Protein AF-A0A7Y0D0S7-F1 (afdb_monomer_lite)

Secondary structure (DSSP, 8-state):
--TTS---------TT----TTHHHHSS--S----SS--------TT-TTTHHHHHHHHHHHHHHHHHHHHHTTSS-HHHHHHHHHHHH-EE-TTS-EEEEPPPHHHHHHHHT--HHHHHHHHHHHHHTTSEEE---TT---TTEEEE---

pLDDT: mean 86.07, std 13.67, range [41.34, 98.06]

Sequence (151 aa):
MANDGGMLFANLAVEGDVIGTETLLMGRYEFLAVALSDCELAPWPEGSSSASRDSLLHILAAAERRTADVVALRSGLAMDRVIRLIAMLAQRDEHADFCFALPRGQDISEITDLTKETISRTISILKQEGILRKKVIPGQSIHRNYIFSER

Foldseek 3Di:
DPPVPDDADDFDDEPPADPPVVCVPVVDDPDDDDDQDDDDDDDDDPDPDPVPPVVVVVNVVVRVVRNVLLVCLQDDDLLVSLLSVLVRQFDQDPVRFGKHFDGDLVVSCSRNVDDSVSNVVSVVVCVVVVQWDFDDDPPDPSRGMTTGDDD

Radius of gyration: 17.26 Å; chains: 1; bounding box: 42×46×42 Å

Structure (mmCIF, N/CA/C/O backbone):
data_AF-A0A7Y0D0S7-F1
#
_entry.id   AF-A0A7Y0D0S7-F1
#
loop_
_atom_site.group_PDB
_atom_site.id
_atom_site.type_symbol
_atom_site.label_atom_id
_atom_site.label_alt_id
_atom_site.label_comp_id
_atom_site.label_asym_id
_atom_site.label_entity_id
_atom_site.label_seq_id
_atom_site.pdbx_PDB_ins_code
_atom_site.Cartn_x
_atom_site.Cartn_y
_atom_site.Cartn_z
_atom_site.occupancy
_atom_site.B_iso_or_equiv
_atom_site.auth_seq_id
_atom_site.auth_comp_id
_atom_site.auth_asym_id
_atom_site.auth_atom_id
_atom_site.pdbx_PDB_model_num
ATOM 1 N N . MET A 1 1 ? 3.883 -19.898 -6.421 1.00 41.34 1 MET A N 1
ATOM 2 C CA . MET A 1 1 ? 2.570 -20.575 -6.473 1.00 41.34 1 MET A CA 1
ATOM 3 C C . MET A 1 1 ? 2.268 -21.096 -5.077 1.00 41.34 1 MET A C 1
ATOM 5 O O . MET A 1 1 ? 3.116 -21.802 -4.540 1.00 41.34 1 MET A O 1
ATOM 9 N N . ALA A 1 2 ? 1.141 -20.716 -4.464 1.00 44.69 2 ALA A N 1
ATOM 10 C CA . ALA A 1 2 ? 0.647 -21.441 -3.292 1.00 44.69 2 ALA A CA 1
ATOM 11 C C . ALA A 1 2 ? 0.395 -22.903 -3.670 1.00 44.69 2 ALA A C 1
ATOM 13 O O . ALA A 1 2 ? 0.121 -23.212 -4.831 1.00 44.69 2 ALA A O 1
ATOM 14 N N . ASN A 1 3 ? 0.468 -23.794 -2.686 1.00 50.41 3 ASN A N 1
ATOM 15 C CA . ASN A 1 3 ? 0.320 -25.238 -2.878 1.00 50.41 3 ASN A CA 1
ATOM 16 C C . ASN A 1 3 ? -1.103 -25.663 -3.332 1.00 50.41 3 ASN A C 1
ATOM 18 O O . ASN A 1 3 ? -1.351 -26.847 -3.528 1.00 50.41 3 ASN A O 1
ATOM 22 N N . ASP A 1 4 ? -2.029 -24.712 -3.495 1.00 56.44 4 ASP A N 1
ATOM 23 C CA . ASP A 1 4 ? -3.439 -24.881 -3.870 1.00 56.44 4 ASP A CA 1
ATOM 24 C C . ASP A 1 4 ? -3.826 -24.183 -5.196 1.00 56.44 4 ASP A C 1
ATOM 26 O O . ASP A 1 4 ? -4.996 -24.185 -5.575 1.00 56.44 4 ASP A O 1
ATOM 30 N N . GLY A 1 5 ? -2.867 -23.593 -5.922 1.00 56.91 5 GLY A N 1
ATOM 31 C CA . GLY A 1 5 ? -3.138 -22.863 -7.169 1.00 56.91 5 GLY A CA 1
ATOM 32 C C . GLY A 1 5 ? -3.763 -21.474 -6.976 1.00 56.91 5 GLY A C 1
ATOM 33 O O . GLY A 1 5 ? -4.105 -20.823 -7.964 1.00 56.91 5 GLY A O 1
ATOM 34 N N . GLY A 1 6 ? -3.890 -20.996 -5.734 1.00 69.25 6 GLY A N 1
ATOM 35 C CA . GLY A 1 6 ? -4.305 -19.630 -5.434 1.00 69.25 6 GLY A CA 1
ATOM 36 C C . GLY A 1 6 ? -3.222 -18.599 -5.769 1.00 69.25 6 GLY A C 1
ATOM 37 O O . GLY A 1 6 ? -2.018 -18.847 -5.624 1.00 69.25 6 GLY A O 1
ATOM 38 N N . MET A 1 7 ? -3.650 -17.409 -6.203 1.00 79.38 7 MET A N 1
ATOM 39 C CA . MET A 1 7 ? -2.763 -16.247 -6.280 1.00 79.38 7 MET A CA 1
ATOM 40 C C . MET A 1 7 ? -2.418 -15.796 -4.861 1.00 79.38 7 MET A C 1
ATOM 42 O O . MET A 1 7 ? -3.303 -15.638 -4.025 1.00 79.38 7 MET A O 1
ATOM 46 N N . LEU A 1 8 ? -1.129 -15.595 -4.596 1.00 87.19 8 LEU A N 1
ATOM 47 C CA . LEU A 1 8 ? -0.652 -15.064 -3.325 1.00 87.19 8 LEU A CA 1
ATOM 48 C C . LEU A 1 8 ? -0.210 -13.625 -3.505 1.00 87.19 8 LEU A C 1
ATOM 50 O O . LEU A 1 8 ? 0.436 -13.287 -4.498 1.00 87.19 8 LEU A O 1
ATOM 54 N N . PHE A 1 9 ? -0.485 -12.812 -2.491 1.00 91.62 9 PHE A N 1
ATOM 55 C CA . PHE A 1 9 ? 0.120 -11.498 -2.379 1.00 91.62 9 PHE A CA 1
ATOM 56 C C . PHE A 1 9 ? 1.651 -11.627 -2.348 1.00 91.62 9 PHE A C 1
ATOM 58 O O . PHE A 1 9 ? 2.208 -12.283 -1.461 1.00 91.62 9 PHE A O 1
ATOM 65 N N . ALA A 1 10 ? 2.304 -11.005 -3.330 1.00 91.69 10 ALA A N 1
ATOM 66 C CA . ALA A 1 10 ? 3.754 -11.022 -3.493 1.00 91.69 10 ALA A CA 1
ATOM 67 C C . ALA A 1 10 ? 4.402 -9.714 -3.023 1.00 91.69 10 ALA A C 1
ATOM 69 O O . ALA A 1 10 ? 5.380 -9.752 -2.280 1.00 91.69 10 ALA A O 1
ATOM 70 N N . ASN A 1 11 ? 3.868 -8.567 -3.452 1.00 93.38 11 ASN A N 1
ATOM 71 C CA . ASN A 1 11 ? 4.418 -7.251 -3.143 1.00 93.38 11 ASN A CA 1
ATOM 72 C C . ASN A 1 11 ? 3.351 -6.150 -3.290 1.00 93.38 11 ASN A C 1
ATOM 74 O O . ASN A 1 11 ? 2.276 -6.391 -3.840 1.00 93.38 11 ASN A O 1
ATOM 78 N N . LEU A 1 12 ? 3.665 -4.942 -2.822 1.00 94.75 12 LEU A N 1
ATOM 79 C CA . LEU A 1 12 ? 2.840 -3.740 -2.936 1.00 94.75 12 LEU A CA 1
ATOM 80 C C . LEU A 1 12 ? 3.621 -2.659 -3.686 1.00 94.75 12 LEU A C 1
ATOM 82 O O . LEU A 1 12 ? 4.723 -2.322 -3.269 1.00 94.75 12 LEU A O 1
ATOM 86 N N . ALA A 1 13 ? 3.037 -2.097 -4.741 1.00 93.50 13 ALA A N 1
ATOM 87 C CA . ALA A 1 13 ? 3.562 -0.906 -5.404 1.00 93.50 13 ALA A CA 1
ATOM 88 C C . ALA A 1 13 ? 2.831 0.342 -4.896 1.00 93.50 13 ALA A C 1
ATOM 90 O O . ALA A 1 13 ? 1.616 0.303 -4.680 1.00 93.50 13 ALA A O 1
ATOM 91 N N . VAL A 1 14 ? 3.562 1.438 -4.717 1.00 92.31 14 VAL A N 1
ATOM 92 C CA . VAL A 1 14 ? 3.002 2.757 -4.381 1.00 92.31 14 VAL A CA 1
ATOM 93 C C . VAL A 1 14 ? 3.510 3.813 -5.367 1.00 92.31 14 VAL A C 1
ATOM 95 O O . VAL A 1 14 ? 4.227 3.496 -6.315 1.00 92.31 14 VAL A O 1
ATOM 98 N N . GLU A 1 15 ? 3.123 5.073 -5.168 1.00 88.75 15 GLU A N 1
ATOM 99 C CA . GLU A 1 15 ? 3.596 6.186 -5.994 1.00 88.75 15 GLU A CA 1
ATOM 100 C C . GLU A 1 15 ? 5.129 6.198 -6.126 1.00 88.75 15 GLU A C 1
ATOM 102 O O . GLU A 1 15 ? 5.860 6.084 -5.141 1.00 88.75 15 GLU A O 1
ATOM 107 N N . GLY A 1 16 ? 5.604 6.334 -7.366 1.00 86.19 16 GLY A N 1
ATOM 108 C CA . GLY A 1 16 ? 7.027 6.345 -7.707 1.00 86.19 16 GLY A CA 1
ATOM 109 C C . GLY A 1 16 ? 7.642 4.968 -7.970 1.00 86.19 16 GLY A C 1
ATOM 110 O O . GLY A 1 16 ? 8.727 4.906 -8.548 1.00 86.19 16 GLY A O 1
ATOM 111 N N . ASP A 1 17 ? 6.964 3.873 -7.615 1.00 90.00 17 ASP A N 1
ATOM 112 C CA . ASP A 1 17 ? 7.438 2.528 -7.942 1.00 90.00 17 ASP A CA 1
ATOM 113 C C . ASP A 1 17 ? 7.181 2.204 -9.428 1.00 90.00 17 ASP A C 1
ATOM 115 O O . ASP A 1 17 ? 6.162 2.582 -10.011 1.00 90.00 17 ASP A O 1
ATOM 119 N N . VAL A 1 18 ? 8.097 1.452 -10.044 1.00 89.50 18 VAL A N 1
ATOM 120 C CA . VAL A 1 18 ? 7.918 0.904 -11.398 1.00 89.50 18 VAL A CA 1
ATOM 121 C C . VAL A 1 18 ? 7.491 -0.556 -11.289 1.00 89.50 18 VAL A C 1
ATOM 123 O O . VAL A 1 18 ? 8.143 -1.352 -10.615 1.00 89.50 18 VAL A O 1
ATOM 126 N N . ILE A 1 19 ? 6.412 -0.914 -11.982 1.00 90.69 19 ILE A N 1
ATOM 127 C CA . ILE A 1 19 ? 5.891 -2.285 -12.069 1.00 90.69 19 ILE A CA 1
ATOM 128 C C . ILE A 1 19 ? 6.191 -2.890 -13.442 1.00 90.69 19 ILE A C 1
ATOM 130 O O . ILE A 1 19 ? 6.297 -2.168 -14.431 1.00 90.69 19 ILE A O 1
ATOM 134 N N . GLY A 1 20 ? 6.306 -4.216 -13.520 1.00 89.12 20 GLY A N 1
ATOM 135 C CA . GLY A 1 20 ? 6.544 -4.906 -14.789 1.00 89.12 20 GLY A CA 1
ATOM 136 C C . GLY A 1 20 ? 8.004 -4.919 -15.241 1.00 89.12 20 GLY A C 1
ATOM 137 O O . GLY A 1 20 ? 8.275 -5.284 -16.383 1.00 89.12 20 GLY A O 1
ATOM 138 N N . THR A 1 21 ? 8.959 -4.527 -14.393 1.00 86.81 21 THR A N 1
ATOM 139 C CA . THR A 1 21 ? 10.390 -4.514 -14.746 1.00 86.81 21 THR A CA 1
ATOM 140 C C . THR A 1 21 ? 10.932 -5.905 -15.071 1.00 86.81 21 THR A C 1
ATOM 142 O O . THR A 1 21 ? 11.912 -6.020 -15.806 1.00 86.81 21 THR A O 1
ATOM 145 N N . GLU A 1 22 ? 10.274 -6.974 -14.611 1.00 86.69 22 GLU A N 1
ATOM 146 C CA . GLU A 1 22 ? 10.621 -8.348 -14.965 1.00 86.69 22 GLU A CA 1
ATOM 147 C C . GLU A 1 22 ? 10.528 -8.606 -16.475 1.00 86.69 22 GLU A C 1
ATOM 149 O O . GLU A 1 22 ? 11.291 -9.412 -17.010 1.00 86.69 22 GLU A O 1
ATOM 154 N N . THR A 1 23 ? 9.655 -7.878 -17.181 1.00 88.06 23 THR A N 1
ATOM 155 C CA . THR A 1 23 ? 9.469 -8.001 -18.634 1.00 88.06 23 THR A CA 1
ATOM 156 C C . THR A 1 23 ? 10.728 -7.636 -19.415 1.00 88.06 23 THR A C 1
ATOM 158 O O . THR A 1 23 ? 10.973 -8.222 -20.468 1.00 88.06 23 THR A O 1
ATOM 161 N N . LEU A 1 24 ? 11.574 -6.753 -18.872 1.00 83.56 24 LEU A N 1
ATOM 162 C CA . LEU A 1 24 ? 12.822 -6.320 -19.504 1.00 83.56 24 LEU A CA 1
ATOM 163 C C . LEU A 1 24 ? 13.824 -7.471 -19.656 1.00 83.56 24 LEU A C 1
ATOM 165 O O . LEU A 1 24 ? 14.631 -7.466 -20.584 1.00 83.56 24 LEU A O 1
ATOM 169 N N . LEU A 1 25 ? 13.784 -8.449 -18.743 1.00 84.12 25 LEU A N 1
ATOM 170 C CA . LEU A 1 25 ? 14.665 -9.618 -18.762 1.00 84.12 25 LEU A CA 1
ATOM 171 C C . LEU A 1 25 ? 13.943 -10.887 -19.234 1.00 84.12 25 LEU A C 1
ATOM 173 O O . LEU A 1 25 ? 14.534 -11.696 -19.945 1.00 84.12 25 LEU A O 1
ATOM 177 N N . MET A 1 26 ? 12.677 -11.067 -18.850 1.00 86.06 26 MET A N 1
ATOM 178 C CA . MET A 1 26 ? 11.911 -12.300 -19.080 1.00 86.06 26 MET A CA 1
ATOM 179 C C . MET A 1 26 ? 11.004 -12.241 -20.315 1.00 86.06 26 MET A C 1
ATOM 181 O O . MET A 1 26 ? 10.485 -13.271 -20.743 1.00 86.06 26 MET A O 1
ATOM 185 N N . GLY A 1 27 ? 10.776 -11.054 -20.884 1.00 88.31 27 GLY A N 1
ATOM 186 C CA . GLY A 1 27 ? 9.907 -10.854 -22.048 1.00 88.31 27 GLY A CA 1
ATOM 187 C C . GLY A 1 27 ? 8.412 -11.088 -21.787 1.00 88.31 27 GLY A C 1
ATOM 188 O O . GLY A 1 27 ? 7.631 -11.133 -22.735 1.00 88.31 27 GLY A O 1
ATOM 189 N N . ARG A 1 28 ? 7.999 -11.273 -20.526 1.00 91.56 28 ARG A N 1
ATOM 190 C CA . ARG A 1 28 ? 6.603 -11.476 -20.109 1.00 91.56 28 ARG A CA 1
ATOM 191 C C . ARG A 1 28 ? 6.397 -11.070 -18.651 1.00 91.56 28 ARG A C 1
ATOM 193 O O . ARG A 1 28 ? 7.358 -11.034 -17.887 1.00 91.56 28 ARG A O 1
ATOM 200 N N . TYR A 1 29 ? 5.148 -10.796 -18.281 1.00 91.19 29 TYR A N 1
ATOM 201 C CA . TYR A 1 29 ? 4.764 -10.551 -16.891 1.00 91.19 29 TYR A CA 1
ATOM 202 C C . TYR A 1 29 ? 4.770 -11.861 -16.104 1.00 91.19 29 TYR A C 1
ATOM 204 O O . TYR A 1 29 ? 4.132 -12.833 -16.511 1.00 91.19 29 TYR A O 1
ATOM 212 N N . GLU A 1 30 ? 5.475 -11.874 -14.977 1.00 90.94 30 GLU A N 1
ATOM 213 C CA . GLU A 1 30 ? 5.496 -13.014 -14.047 1.00 90.94 30 GLU A CA 1
ATOM 214 C C . GLU A 1 30 ? 4.522 -12.800 -12.877 1.00 90.94 30 GLU A C 1
ATOM 216 O O . GLU A 1 30 ? 4.145 -13.751 -12.190 1.00 90.94 30 GLU A O 1
ATOM 221 N N . PHE A 1 31 ? 4.071 -11.559 -12.670 1.00 91.44 31 PHE A N 1
ATOM 222 C CA . PHE A 1 31 ? 3.136 -11.179 -11.617 1.00 91.44 31 PHE A CA 1
ATOM 223 C C . PHE A 1 31 ? 1.860 -10.562 -12.192 1.00 91.44 31 PHE A C 1
ATOM 225 O O . PHE A 1 31 ? 1.871 -9.899 -13.229 1.00 91.44 31 PHE A O 1
ATOM 232 N N . LEU A 1 32 ? 0.748 -10.742 -11.475 1.00 92.62 32 LEU A N 1
ATOM 233 C CA . LEU A 1 32 ? -0.482 -9.994 -11.717 1.00 92.62 32 LEU A CA 1
ATOM 234 C C . LEU A 1 32 ? -0.493 -8.748 -10.827 1.00 92.62 32 LEU A C 1
ATOM 236 O O . LEU A 1 32 ? -0.496 -8.864 -9.602 1.00 92.62 32 LEU A O 1
ATOM 240 N N . ALA A 1 33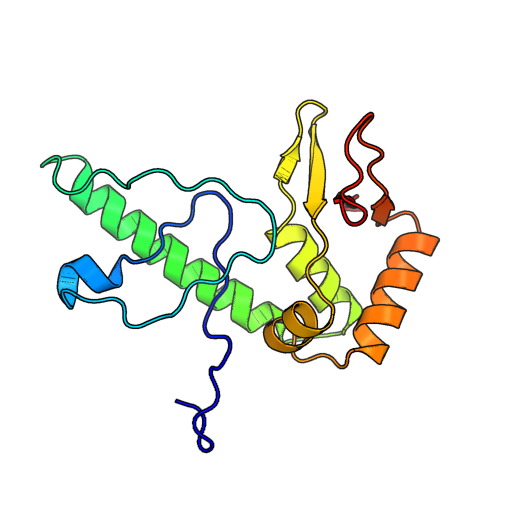 ? -0.557 -7.568 -11.439 1.00 93.88 33 ALA A N 1
ATOM 241 C CA . ALA A 1 33 ? -0.788 -6.316 -10.728 1.00 93.88 33 ALA A CA 1
ATOM 242 C C . ALA A 1 33 ? -2.293 -6.009 -10.672 1.00 93.88 33 ALA A C 1
ATOM 244 O O . ALA A 1 33 ? -2.974 -6.009 -11.697 1.00 93.88 33 ALA A O 1
ATOM 245 N N . VAL A 1 34 ? -2.808 -5.730 -9.472 1.00 93.06 34 VAL A N 1
ATOM 246 C CA . VAL A 1 34 ? -4.206 -5.338 -9.242 1.00 93.06 34 VAL A CA 1
ATOM 247 C C . VAL A 1 34 ? -4.225 -4.003 -8.510 1.00 93.06 34 VAL A C 1
ATOM 249 O O . VAL A 1 34 ? -3.575 -3.848 -7.478 1.00 93.06 34 VAL A O 1
ATOM 252 N N . ALA A 1 35 ? -4.982 -3.041 -9.034 1.00 93.31 35 ALA A N 1
ATOM 253 C CA . ALA A 1 35 ? -5.137 -1.737 -8.404 1.00 93.31 35 ALA A CA 1
ATOM 254 C C . ALA A 1 35 ? -5.959 -1.851 -7.105 1.00 93.31 35 ALA A C 1
ATOM 256 O O . ALA A 1 35 ? -7.089 -2.346 -7.114 1.00 93.31 35 ALA A O 1
ATOM 257 N N . LEU A 1 36 ? -5.395 -1.386 -5.984 1.00 90.75 36 LEU A N 1
ATOM 258 C CA . LEU A 1 36 ? -6.076 -1.343 -4.677 1.00 90.75 36 LEU A CA 1
ATOM 259 C C . LEU A 1 36 ? -6.973 -0.108 -4.511 1.00 90.75 36 LEU A C 1
ATOM 261 O O . LEU A 1 36 ? -7.893 -0.097 -3.687 1.00 90.75 36 LEU A O 1
ATOM 265 N N . SER A 1 37 ? -6.693 0.924 -5.296 1.00 87.00 37 SER A N 1
ATOM 266 C CA . SER A 1 37 ? -7.418 2.184 -5.384 1.00 87.00 37 SER A CA 1
ATOM 267 C C . SER A 1 37 ? -7.352 2.702 -6.813 1.00 87.00 37 SER A C 1
ATOM 269 O O . SER A 1 37 ? -6.607 2.166 -7.632 1.00 87.00 37 SER A O 1
ATOM 271 N N . ASP A 1 38 ? -8.088 3.772 -7.095 1.00 87.56 38 ASP A N 1
ATOM 272 C CA . ASP A 1 38 ? -7.876 4.524 -8.326 1.00 87.56 38 ASP A CA 1
ATOM 273 C C . ASP A 1 38 ? -6.419 5.012 -8.357 1.00 87.56 38 ASP A C 1
ATOM 275 O O . ASP A 1 38 ? -5.898 5.514 -7.355 1.00 87.56 38 ASP A O 1
ATOM 279 N N . CYS A 1 39 ? -5.745 4.786 -9.481 1.00 89.06 39 CYS A N 1
ATOM 280 C CA . CYS A 1 39 ? -4.351 5.148 -9.692 1.00 89.06 39 CYS A CA 1
ATOM 281 C C . CYS A 1 39 ? -4.100 5.448 -11.170 1.00 89.06 39 CYS A C 1
ATOM 283 O O . CYS A 1 39 ? -4.766 4.896 -12.049 1.00 89.06 39 CYS A O 1
ATOM 285 N N . GLU A 1 40 ? -3.095 6.274 -11.433 1.00 91.00 40 GLU A N 1
ATOM 286 C CA . GLU A 1 40 ? -2.624 6.571 -12.780 1.00 91.00 40 GLU A CA 1
ATOM 287 C C . GLU A 1 40 ? -1.284 5.880 -13.022 1.00 91.00 40 GLU A C 1
ATOM 289 O O . GLU A 1 40 ? -0.418 5.848 -12.149 1.00 91.00 40 GLU A O 1
ATOM 294 N N . LEU A 1 41 ? -1.119 5.316 -14.217 1.00 91.00 41 LEU A N 1
ATOM 295 C CA . LEU A 1 41 ? 0.133 4.715 -14.658 1.00 91.00 41 LEU A CA 1
ATOM 296 C C . LEU A 1 41 ? 0.645 5.495 -15.864 1.00 91.00 41 LEU A C 1
ATOM 298 O O . LEU A 1 41 ? -0.100 5.746 -16.811 1.00 91.00 41 LEU A O 1
ATOM 302 N N . ALA A 1 42 ? 1.930 5.835 -15.840 1.00 88.19 42 ALA A N 1
ATOM 303 C CA . ALA A 1 42 ? 2.631 6.403 -16.979 1.00 88.19 42 ALA A CA 1
ATOM 304 C C . ALA A 1 42 ? 3.602 5.360 -17.557 1.00 88.19 42 ALA A C 1
ATOM 306 O O . ALA A 1 42 ? 4.225 4.624 -16.785 1.00 88.19 42 ALA A O 1
ATOM 307 N N . PRO A 1 43 ? 3.769 5.286 -18.890 1.00 85.06 43 PRO A N 1
ATOM 308 C CA . PRO A 1 43 ? 4.798 4.447 -19.489 1.00 85.06 43 PRO A CA 1
ATOM 309 C C . PRO A 1 43 ? 6.183 4.830 -18.960 1.00 85.06 43 PRO A C 1
ATOM 311 O O . PRO A 1 43 ? 6.563 6.003 -18.980 1.00 85.06 43 PRO A O 1
ATOM 314 N N . TRP A 1 44 ? 6.947 3.841 -18.501 1.00 79.81 44 TRP A N 1
ATOM 315 C CA . TRP A 1 44 ? 8.331 4.062 -18.096 1.00 79.81 44 TRP A CA 1
ATOM 316 C C . TRP A 1 44 ? 9.215 4.166 -19.353 1.00 79.81 44 TRP A C 1
ATOM 318 O O . TRP A 1 44 ? 9.047 3.353 -20.263 1.00 79.81 44 TRP A O 1
ATOM 328 N N . PRO A 1 45 ? 10.117 5.165 -19.466 1.00 69.38 45 PRO A N 1
ATOM 329 C CA . PRO A 1 45 ? 10.878 5.413 -20.687 1.00 69.38 45 PRO A CA 1
ATOM 330 C C . PRO A 1 45 ? 11.937 4.328 -20.903 1.00 69.38 45 PRO A C 1
ATOM 332 O O . PRO A 1 45 ? 13.100 4.464 -20.518 1.00 69.38 45 PRO A O 1
ATOM 335 N N . GLU A 1 46 ? 11.534 3.245 -21.553 1.00 61.19 46 GLU A N 1
ATOM 336 C CA . GLU A 1 46 ? 12.443 2.213 -22.028 1.00 61.19 46 GLU A CA 1
ATOM 337 C C . GLU A 1 46 ? 13.467 2.821 -23.009 1.00 61.19 46 GLU A C 1
ATOM 339 O O . GLU A 1 46 ? 13.114 3.476 -23.989 1.00 61.19 46 GLU A O 1
ATOM 344 N N . GLY A 1 47 ? 14.764 2.606 -22.764 1.00 55.75 47 GLY A N 1
ATOM 345 C CA . GLY A 1 47 ? 15.783 2.719 -23.816 1.00 55.75 47 GLY A CA 1
ATOM 346 C C . GLY A 1 47 ? 16.394 4.098 -24.122 1.00 55.75 47 GLY A C 1
ATOM 347 O O . GLY A 1 47 ? 17.085 4.214 -25.133 1.00 55.75 47 GLY A O 1
ATOM 348 N N . SER A 1 48 ? 16.252 5.131 -23.277 1.00 56.09 48 SER A N 1
ATOM 349 C CA . SER A 1 48 ? 17.075 6.354 -23.425 1.00 56.09 48 SER A CA 1
ATOM 350 C C . SER A 1 48 ? 18.488 6.149 -22.831 1.00 56.09 48 SER A C 1
ATOM 352 O O . SER A 1 48 ? 18.679 5.917 -21.638 1.00 56.09 48 SER A O 1
ATOM 354 N N . SER A 1 49 ? 19.506 6.153 -23.697 1.00 52.62 49 SER A N 1
ATOM 355 C CA . SER A 1 49 ? 20.740 5.354 -23.563 1.00 52.62 49 SER A CA 1
ATOM 356 C C . SER A 1 49 ? 21.755 5.726 -22.468 1.00 52.62 49 SER A C 1
ATOM 358 O O . SER A 1 49 ? 22.750 5.019 -22.331 1.00 52.62 49 SER A O 1
ATOM 360 N N . SER A 1 50 ? 21.564 6.789 -21.688 1.00 48.44 50 SER A N 1
ATOM 361 C CA . SER A 1 50 ? 22.510 7.171 -20.618 1.00 48.44 50 SER A CA 1
ATOM 362 C C . SER A 1 50 ? 21.854 7.419 -19.260 1.00 48.44 50 SER A C 1
ATOM 364 O O . SER A 1 50 ? 22.480 7.147 -18.243 1.00 48.44 50 SER A O 1
ATOM 366 N N . ALA A 1 51 ? 20.582 7.827 -19.222 1.00 48.50 51 ALA A N 1
ATOM 367 C CA . ALA A 1 51 ? 19.808 7.943 -17.983 1.00 48.50 51 ALA A CA 1
ATOM 368 C C . ALA A 1 51 ? 19.217 6.596 -17.507 1.00 48.50 51 ALA A C 1
ATOM 370 O O . ALA A 1 51 ? 18.838 6.464 -16.348 1.00 48.50 51 ALA A O 1
ATOM 371 N N . SER A 1 52 ? 19.149 5.585 -18.384 1.00 61.28 52 SER A N 1
ATOM 372 C CA . SER A 1 52 ? 18.401 4.336 -18.160 1.00 61.28 52 SER A CA 1
ATOM 373 C C . SER A 1 52 ? 19.050 3.325 -17.198 1.00 61.28 52 SER A C 1
ATOM 375 O O . SER A 1 52 ? 18.322 2.646 -16.478 1.00 61.28 52 SER A O 1
ATOM 377 N N . ARG A 1 53 ? 20.386 3.192 -17.143 1.00 58.56 53 ARG A N 1
ATOM 378 C CA . ARG A 1 53 ? 21.027 2.165 -16.286 1.00 58.56 53 ARG A CA 1
ATOM 379 C C . ARG A 1 53 ? 21.077 2.555 -14.815 1.00 58.56 53 ARG A C 1
ATOM 381 O O . ARG A 1 53 ? 20.674 1.756 -13.975 1.00 58.56 53 ARG A O 1
ATOM 388 N N . ASP A 1 54 ? 21.517 3.775 -14.521 1.00 59.75 54 ASP A N 1
ATOM 389 C CA . ASP A 1 54 ? 21.503 4.300 -13.153 1.00 59.75 54 ASP A CA 1
ATOM 390 C C . ASP A 1 54 ? 20.055 4.400 -12.652 1.00 59.75 54 ASP A C 1
ATOM 392 O O . ASP A 1 54 ? 19.765 4.005 -11.524 1.00 59.75 54 ASP A O 1
ATOM 396 N N . SER A 1 55 ? 19.112 4.785 -13.525 1.00 75.81 55 SER A N 1
ATOM 397 C CA . SER A 1 55 ? 17.677 4.749 -13.217 1.00 75.81 55 SER A CA 1
ATOM 398 C C . SER A 1 55 ? 17.176 3.333 -12.906 1.00 75.81 55 SER A C 1
ATOM 400 O O . SER A 1 55 ? 16.469 3.163 -11.916 1.00 75.81 55 SER A O 1
ATOM 402 N N . LEU A 1 56 ? 17.582 2.306 -13.665 1.00 80.25 56 LEU A N 1
ATOM 403 C CA . LEU A 1 56 ? 17.180 0.921 -13.397 1.00 80.25 56 LEU A CA 1
ATOM 404 C C . LEU A 1 56 ? 17.749 0.392 -12.074 1.00 80.25 56 LEU A C 1
ATOM 406 O O . LEU A 1 56 ? 17.023 -0.244 -11.316 1.00 80.25 56 LEU A O 1
ATOM 410 N N . LEU A 1 57 ? 19.020 0.665 -11.763 1.00 84.12 57 LEU A N 1
ATOM 411 C CA . LEU A 1 57 ? 19.605 0.269 -10.477 1.00 84.12 57 LEU A CA 1
ATOM 412 C C . LEU A 1 57 ? 18.905 0.960 -9.302 1.00 84.12 57 LEU A C 1
ATOM 414 O O . LEU A 1 57 ? 18.642 0.311 -8.290 1.00 84.12 57 LEU A O 1
ATOM 418 N N . HIS A 1 58 ? 18.545 2.239 -9.443 1.00 84.69 58 HIS A N 1
ATOM 419 C CA . HIS A 1 58 ? 17.742 2.944 -8.444 1.00 84.69 58 HIS A CA 1
ATOM 420 C C . HIS A 1 58 ? 16.350 2.327 -8.274 1.00 84.69 58 HIS A C 1
ATOM 422 O O . HIS A 1 58 ? 15.905 2.155 -7.141 1.00 84.69 58 HIS A O 1
ATOM 428 N N . ILE A 1 59 ? 15.691 1.945 -9.370 1.00 86.12 59 ILE A N 1
ATOM 429 C CA . ILE A 1 59 ? 14.387 1.269 -9.338 1.00 86.12 59 ILE A CA 1
ATOM 430 C C . ILE A 1 59 ? 14.490 -0.088 -8.642 1.00 86.12 59 ILE A C 1
ATOM 432 O O . ILE A 1 59 ? 13.669 -0.395 -7.783 1.00 86.12 59 ILE A O 1
ATOM 436 N N . LEU A 1 60 ? 15.510 -0.887 -8.959 1.00 87.81 60 LEU A N 1
ATOM 437 C CA . LEU A 1 60 ? 15.721 -2.184 -8.316 1.00 87.81 60 LEU A CA 1
ATOM 438 C C . LEU A 1 60 ? 16.033 -2.028 -6.823 1.00 87.81 60 LEU A C 1
ATOM 440 O O . LEU A 1 60 ? 15.470 -2.748 -6.005 1.00 87.81 60 LEU A O 1
ATOM 444 N N . ALA A 1 61 ? 16.862 -1.051 -6.447 1.00 90.00 61 ALA A N 1
ATOM 445 C CA . ALA A 1 61 ? 17.133 -0.748 -5.044 1.00 90.00 61 ALA A CA 1
ATOM 446 C C . ALA A 1 61 ? 15.868 -0.286 -4.294 1.00 90.00 61 ALA A C 1
ATOM 448 O O . ALA A 1 61 ? 15.653 -0.675 -3.144 1.00 90.00 61 ALA A O 1
ATOM 449 N N . ALA A 1 62 ? 15.012 0.513 -4.940 1.00 88.19 62 ALA A N 1
ATOM 450 C CA . ALA A 1 62 ? 13.716 0.904 -4.393 1.00 88.19 62 ALA A CA 1
ATOM 451 C C . ALA A 1 62 ? 12.777 -0.304 -4.235 1.00 88.19 62 ALA A C 1
ATOM 453 O O . ALA A 1 62 ? 12.156 -0.449 -3.185 1.00 88.19 62 ALA A O 1
ATOM 454 N N . ALA A 1 63 ? 12.732 -1.211 -5.215 1.00 88.56 63 ALA A N 1
ATOM 455 C CA . ALA A 1 63 ? 11.926 -2.431 -5.161 1.00 88.56 63 ALA A CA 1
ATOM 456 C C . ALA A 1 63 ? 12.391 -3.409 -4.062 1.00 88.56 63 ALA A C 1
ATOM 458 O O . ALA A 1 63 ? 11.563 -3.996 -3.361 1.00 88.56 63 ALA A O 1
ATOM 459 N N . GLU A 1 64 ? 13.701 -3.551 -3.853 1.00 91.12 64 GLU A N 1
ATOM 460 C CA . GLU A 1 64 ? 14.276 -4.310 -2.732 1.00 91.12 64 GLU A CA 1
ATOM 461 C C . GLU A 1 64 ? 13.853 -3.711 -1.384 1.00 91.12 64 GLU A C 1
ATOM 463 O O . GLU A 1 64 ? 13.334 -4.409 -0.509 1.00 91.12 64 GLU A O 1
ATOM 468 N N . ARG A 1 65 ? 13.976 -2.386 -1.232 1.00 91.62 65 ARG A N 1
ATOM 469 C CA . ARG A 1 65 ? 13.519 -1.695 -0.021 1.00 91.62 65 ARG A CA 1
ATOM 470 C C . ARG A 1 65 ? 12.016 -1.867 0.202 1.00 91.62 65 ARG A C 1
ATOM 472 O O . ARG A 1 65 ? 11.607 -2.186 1.316 1.00 91.62 65 ARG A O 1
ATOM 479 N N . ARG A 1 66 ? 11.208 -1.737 -0.855 1.00 93.06 66 ARG A N 1
ATOM 480 C CA . ARG A 1 66 ? 9.759 -1.969 -0.809 1.00 93.06 66 ARG A CA 1
ATOM 481 C C . ARG A 1 66 ? 9.435 -3.377 -0.326 1.00 93.06 66 ARG A C 1
ATOM 483 O O . ARG A 1 66 ? 8.538 -3.550 0.493 1.00 93.06 66 ARG A O 1
ATOM 490 N N . THR A 1 6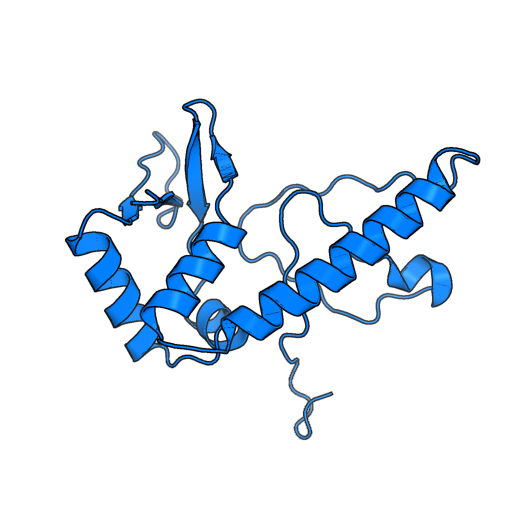7 ? 10.187 -4.370 -0.789 1.00 92.25 67 THR A N 1
ATOM 491 C CA . THR A 1 67 ? 10.025 -5.763 -0.361 1.00 92.25 67 THR A CA 1
ATOM 492 C C . THR A 1 67 ? 10.266 -5.904 1.144 1.00 92.25 67 THR A C 1
ATOM 494 O O . THR A 1 67 ? 9.469 -6.540 1.836 1.00 92.25 67 THR A O 1
ATOM 497 N N . ALA A 1 68 ? 11.302 -5.256 1.685 1.00 93.19 68 ALA A N 1
ATOM 498 C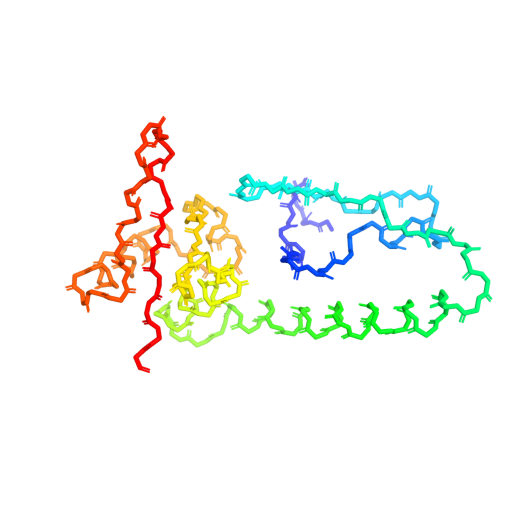 CA . ALA A 1 68 ? 11.553 -5.236 3.127 1.00 93.19 68 ALA A CA 1
ATOM 499 C C . ALA A 1 68 ? 10.422 -4.544 3.914 1.00 93.19 68 ALA A C 1
ATOM 501 O O . ALA A 1 68 ? 9.969 -5.077 4.932 1.00 93.19 68 ALA A O 1
ATOM 502 N N . ASP A 1 69 ? 9.922 -3.406 3.423 1.00 94.06 69 ASP A N 1
ATOM 503 C CA . ASP A 1 69 ? 8.798 -2.688 4.037 1.00 94.06 69 ASP A CA 1
ATOM 504 C C . ASP A 1 69 ? 7.536 -3.566 4.074 1.00 94.06 69 ASP A C 1
ATOM 506 O O . ASP A 1 69 ? 6.874 -3.677 5.108 1.00 94.06 69 ASP A O 1
ATOM 510 N N . VAL A 1 70 ? 7.242 -4.271 2.977 1.00 95.06 70 VAL A N 1
ATOM 511 C CA . VAL A 1 70 ? 6.106 -5.195 2.873 1.00 95.06 70 VAL A CA 1
ATOM 512 C C . VAL A 1 70 ? 6.235 -6.381 3.828 1.00 95.06 70 VAL A C 1
ATOM 514 O O . VAL A 1 70 ? 5.256 -6.755 4.475 1.00 95.06 70 VAL A O 1
ATOM 517 N N . VAL A 1 71 ? 7.429 -6.954 3.994 1.00 94.62 71 VAL A N 1
ATOM 518 C CA . VAL A 1 71 ? 7.660 -8.005 5.001 1.00 94.62 71 VAL A CA 1
ATOM 519 C C . VAL A 1 71 ? 7.390 -7.474 6.414 1.00 94.62 71 VAL A C 1
ATOM 521 O O . VAL A 1 71 ? 6.763 -8.156 7.234 1.00 94.62 71 VAL A O 1
ATOM 524 N N . ALA A 1 72 ? 7.793 -6.235 6.705 1.00 94.25 72 ALA A N 1
ATOM 525 C CA . ALA A 1 72 ? 7.559 -5.610 8.004 1.00 94.25 72 ALA A CA 1
ATOM 526 C C . ALA A 1 72 ? 6.064 -5.385 8.311 1.00 94.25 72 ALA A C 1
ATOM 528 O O . ALA A 1 72 ? 5.685 -5.390 9.487 1.00 94.25 72 ALA A O 1
ATOM 529 N N . LEU A 1 73 ? 5.199 -5.275 7.291 1.00 96.69 73 LEU A N 1
ATOM 530 C CA . LEU A 1 73 ? 3.739 -5.177 7.462 1.00 96.69 73 LEU A CA 1
ATOM 531 C C . LEU A 1 73 ? 3.109 -6.417 8.102 1.00 96.69 73 LEU A C 1
ATOM 533 O O . LEU A 1 73 ? 1.987 -6.337 8.597 1.00 96.69 73 LEU A O 1
ATOM 537 N N . ARG A 1 74 ? 3.816 -7.549 8.127 1.00 95.94 74 ARG A N 1
ATOM 538 C CA . ARG A 1 74 ? 3.352 -8.803 8.742 1.00 95.94 74 ARG A CA 1
ATOM 539 C C . ARG A 1 74 ? 3.937 -9.050 10.132 1.00 95.94 74 ARG A C 1
ATOM 541 O O . ARG A 1 74 ? 3.738 -10.115 10.709 1.00 95.94 74 ARG A O 1
ATOM 548 N N . SER A 1 75 ? 4.643 -8.070 10.698 1.00 93.94 75 SER A N 1
ATOM 549 C CA . SER A 1 75 ? 5.356 -8.208 11.972 1.00 93.94 75 SER A CA 1
ATOM 550 C C . SER A 1 75 ? 4.933 -7.158 13.004 1.00 93.94 75 SER A C 1
ATOM 552 O O . SER A 1 75 ? 4.621 -6.013 12.678 1.00 93.94 75 SER A O 1
ATOM 554 N N . GLY A 1 76 ? 4.955 -7.533 14.285 1.00 95.25 76 GLY A N 1
ATOM 555 C CA . GLY A 1 76 ? 4.560 -6.659 15.400 1.00 95.25 76 GLY A CA 1
ATOM 556 C C . GLY A 1 76 ? 3.055 -6.665 15.684 1.00 95.25 76 GLY A C 1
ATOM 557 O O . GLY A 1 76 ? 2.343 -7.578 15.250 1.00 95.25 76 GLY A O 1
ATOM 558 N N . LEU A 1 77 ? 2.574 -5.666 16.431 1.00 96.94 77 LEU A N 1
ATOM 559 C CA . LEU A 1 77 ? 1.172 -5.565 16.842 1.00 96.94 77 LEU A CA 1
ATOM 560 C C . LEU A 1 77 ? 0.265 -5.200 15.662 1.00 96.94 77 LEU A C 1
ATOM 562 O O . LEU A 1 77 ? 0.671 -4.500 14.736 1.00 96.94 77 LEU A O 1
ATOM 566 N N . ALA A 1 78 ? -0.997 -5.631 15.719 1.00 96.94 78 ALA A N 1
ATOM 567 C CA . ALA A 1 78 ? -1.969 -5.378 14.655 1.00 96.94 78 ALA A CA 1
ATOM 568 C C . ALA A 1 78 ? -2.158 -3.880 14.350 1.00 96.94 78 ALA A C 1
ATOM 570 O O . ALA A 1 78 ? -2.285 -3.506 13.187 1.00 96.94 78 ALA A O 1
ATOM 571 N N . MET A 1 79 ? -2.141 -3.029 15.383 1.00 96.62 79 MET A N 1
ATOM 572 C CA . MET A 1 79 ? -2.225 -1.572 15.235 1.00 96.62 79 MET A CA 1
ATOM 573 C C . MET A 1 79 ? -1.068 -1.035 14.385 1.00 96.62 79 MET A C 1
ATOM 575 O O . MET A 1 79 ? -1.298 -0.366 13.381 1.00 96.62 79 MET A O 1
ATOM 579 N N . ASP A 1 80 ? 0.165 -1.412 14.728 1.00 96.19 80 ASP A N 1
ATOM 580 C CA . ASP A 1 80 ? 1.373 -0.932 14.052 1.00 96.19 80 ASP A CA 1
ATOM 581 C C . ASP A 1 80 ? 1.442 -1.395 12.596 1.00 96.19 80 ASP A C 1
ATOM 583 O O . ASP A 1 80 ? 1.958 -0.680 11.740 1.00 96.19 80 ASP A O 1
ATOM 587 N N . ARG A 1 81 ? 0.957 -2.607 12.303 1.00 97.50 81 ARG A N 1
ATOM 588 C CA . ARG A 1 81 ? 0.890 -3.135 10.931 1.00 97.50 81 ARG A CA 1
ATOM 589 C C . ARG A 1 81 ? -0.064 -2.315 10.067 1.00 97.50 81 ARG A C 1
ATOM 591 O O . ARG A 1 81 ? 0.288 -1.933 8.955 1.00 97.50 81 ARG A O 1
ATOM 598 N N . VAL A 1 82 ? -1.254 -2.010 10.591 1.00 97.00 82 VAL A N 1
ATOM 599 C CA . VAL A 1 82 ? -2.258 -1.206 9.879 1.00 97.00 82 VAL A CA 1
ATOM 600 C C . VAL A 1 82 ? -1.780 0.233 9.698 1.00 97.00 82 VAL A C 1
ATOM 602 O O . VAL A 1 82 ? -1.911 0.765 8.602 1.00 97.00 82 VAL A O 1
ATOM 605 N N . ILE A 1 83 ? -1.183 0.846 10.726 1.00 96.00 83 ILE A N 1
ATOM 606 C CA . ILE A 1 83 ? -0.613 2.198 10.623 1.00 96.00 83 ILE A CA 1
ATOM 607 C C . ILE A 1 83 ? 0.485 2.241 9.557 1.00 96.00 83 ILE A C 1
ATOM 609 O O . ILE A 1 83 ? 0.457 3.125 8.708 1.00 96.00 83 ILE A O 1
ATOM 613 N N . ARG A 1 84 ? 1.407 1.270 9.543 1.00 95.94 84 ARG A N 1
ATOM 614 C CA . ARG A 1 84 ? 2.474 1.212 8.532 1.00 95.94 84 ARG A CA 1
ATOM 615 C C . ARG A 1 84 ? 1.931 1.040 7.117 1.00 95.94 84 ARG A C 1
ATOM 617 O O . ARG A 1 84 ? 2.390 1.737 6.221 1.00 95.94 84 ARG A O 1
ATOM 624 N N . LEU A 1 85 ? 0.924 0.186 6.917 1.00 96.62 85 LEU A N 1
ATOM 625 C CA . LEU A 1 85 ? 0.272 0.065 5.610 1.00 96.62 85 LEU A CA 1
ATOM 626 C C . LEU A 1 85 ? -0.359 1.396 5.182 1.00 96.62 85 LEU A C 1
ATOM 628 O O . LEU A 1 85 ? -0.190 1.819 4.045 1.00 96.62 85 LEU A O 1
ATOM 632 N N . ILE A 1 86 ? -1.070 2.068 6.087 1.00 95.50 86 ILE A N 1
ATOM 633 C CA . ILE A 1 86 ? -1.693 3.362 5.795 1.00 95.50 86 ILE A CA 1
ATOM 634 C C . ILE A 1 86 ? -0.633 4.404 5.439 1.00 95.50 86 ILE A C 1
ATOM 636 O O . ILE A 1 86 ? -0.793 5.091 4.437 1.00 95.50 86 ILE A O 1
ATOM 640 N N . ALA A 1 87 ? 0.457 4.479 6.202 1.00 94.31 87 ALA A N 1
ATOM 641 C CA . ALA A 1 87 ? 1.563 5.389 5.928 1.00 94.31 87 ALA A CA 1
ATOM 642 C C . ALA A 1 87 ? 2.211 5.117 4.560 1.00 94.31 87 ALA A C 1
ATOM 644 O O . ALA A 1 87 ? 2.538 6.059 3.850 1.00 94.31 87 ALA A O 1
ATOM 645 N N . MET A 1 88 ? 2.335 3.848 4.148 1.00 93.88 88 MET A N 1
ATOM 646 C CA . MET A 1 88 ? 2.838 3.491 2.813 1.00 93.88 88 MET A CA 1
ATOM 647 C C . MET A 1 88 ? 1.901 3.926 1.680 1.00 93.88 88 MET A C 1
ATOM 649 O O . MET A 1 88 ? 2.376 4.245 0.596 1.00 93.88 88 MET A O 1
ATOM 653 N N . LEU A 1 89 ? 0.585 3.902 1.906 1.00 93.44 89 LEU A N 1
ATOM 654 C CA . LEU A 1 89 ? -0.420 4.265 0.900 1.00 93.44 89 LEU A CA 1
ATOM 655 C C . LEU A 1 89 ? -0.729 5.765 0.870 1.00 93.44 89 LEU A C 1
ATOM 657 O O . LEU A 1 89 ? -1.319 6.243 -0.098 1.00 93.44 89 LEU A O 1
ATOM 661 N N . ALA A 1 90 ? -0.408 6.486 1.942 1.00 93.00 90 ALA A N 1
ATOM 662 C CA . ALA A 1 90 ? -0.758 7.884 2.080 1.00 93.00 90 ALA A CA 1
ATOM 663 C C . ALA A 1 90 ? 0.150 8.786 1.249 1.00 93.00 90 ALA A C 1
ATOM 665 O O . ALA A 1 90 ? 1.373 8.731 1.333 1.00 93.00 90 ALA A O 1
ATOM 666 N N . GLN A 1 91 ? -0.483 9.668 0.487 1.00 89.81 91 GLN A N 1
ATOM 667 C CA . GLN A 1 91 ? 0.163 10.675 -0.344 1.00 89.81 91 GLN A CA 1
ATOM 668 C C . GLN A 1 91 ? -0.282 12.052 0.121 1.00 89.81 91 GLN A C 1
ATOM 670 O O . GLN A 1 91 ? -1.395 12.216 0.625 1.00 89.81 91 GLN A O 1
ATOM 675 N N . ARG A 1 92 ? 0.577 13.058 -0.023 1.00 89.50 92 ARG A N 1
ATOM 676 C CA . ARG A 1 92 ? 0.181 14.432 0.295 1.00 89.50 92 ARG A CA 1
ATOM 677 C C . ARG A 1 92 ? -0.742 14.961 -0.794 1.00 89.50 92 ARG A C 1
ATOM 679 O O . ARG A 1 92 ? -0.423 14.855 -1.972 1.00 89.50 92 ARG A O 1
ATOM 686 N N . ASP A 1 93 ? -1.864 15.545 -0.394 1.00 86.25 93 ASP A N 1
ATOM 687 C CA . ASP A 1 93 ? -2.721 16.288 -1.312 1.00 86.25 93 ASP A CA 1
ATOM 688 C C . ASP A 1 93 ? -2.270 17.753 -1.472 1.00 86.25 93 ASP A C 1
ATOM 690 O O . ASP A 1 93 ? -1.250 18.183 -0.928 1.00 86.25 93 ASP A O 1
ATOM 694 N N . GLU A 1 94 ? -3.054 18.538 -2.216 1.00 84.50 94 GLU A N 1
ATOM 695 C CA . GLU A 1 94 ? -2.827 19.973 -2.441 1.00 84.50 94 GLU A CA 1
ATOM 696 C C . GLU A 1 94 ? -2.808 20.821 -1.156 1.00 84.50 94 GLU A C 1
ATOM 698 O O . GLU A 1 94 ? -2.244 21.915 -1.139 1.00 84.50 94 GLU A O 1
ATOM 703 N N . HIS A 1 95 ? -3.388 20.316 -0.066 1.00 84.69 95 HIS A N 1
ATOM 704 C CA . HIS A 1 95 ? -3.399 20.947 1.252 1.00 84.69 95 HIS A CA 1
ATOM 705 C C . HIS A 1 95 ? -2.307 20.392 2.179 1.00 84.69 95 HIS A C 1
ATOM 707 O O . HIS A 1 95 ? -2.283 20.718 3.364 1.00 84.69 95 HIS A O 1
ATOM 713 N N . ALA A 1 96 ? -1.384 19.590 1.638 1.00 83.56 96 ALA A N 1
ATOM 714 C CA . ALA A 1 96 ? -0.339 18.873 2.360 1.00 83.56 96 ALA A CA 1
ATOM 715 C C . ALA A 1 96 ? -0.854 17.857 3.398 1.00 83.56 96 ALA A C 1
ATOM 717 O O . ALA A 1 96 ? -0.054 17.357 4.197 1.00 83.56 96 ALA A O 1
ATOM 718 N N . ASP A 1 97 ? -2.135 17.485 3.347 1.00 88.81 97 ASP A N 1
ATOM 719 C CA . ASP A 1 97 ? -2.707 16.423 4.168 1.00 88.81 97 ASP A CA 1
ATOM 720 C C . ASP A 1 97 ? -2.349 15.053 3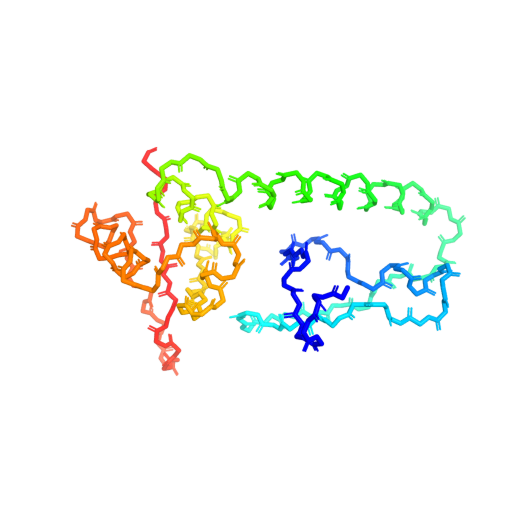.586 1.00 88.81 97 ASP A C 1
ATOM 722 O O . ASP A 1 97 ? -2.451 14.818 2.380 1.00 88.81 97 ASP A O 1
ATOM 726 N N . PHE A 1 98 ? -1.977 14.110 4.451 1.00 92.56 98 PHE A N 1
ATOM 727 C CA . PHE A 1 98 ? -1.735 12.728 4.047 1.00 92.56 98 PHE A CA 1
ATOM 728 C C . PHE A 1 98 ? -3.060 12.023 3.762 1.00 92.56 98 PHE A C 1
ATOM 730 O O . PHE A 1 98 ? -3.799 11.657 4.673 1.00 92.56 98 PHE A O 1
ATOM 737 N N . CYS A 1 99 ? -3.368 11.831 2.489 1.00 91.94 99 CYS A N 1
ATOM 738 C CA . CYS A 1 99 ? -4.600 11.239 2.005 1.00 91.94 99 CYS A CA 1
ATOM 739 C C . CYS A 1 99 ? -4.357 9.843 1.442 1.00 91.94 99 CYS A C 1
ATOM 741 O O . CYS A 1 99 ? -3.363 9.597 0.767 1.00 91.94 99 CYS A O 1
ATOM 743 N N . PHE A 1 100 ? -5.298 8.933 1.669 1.00 92.69 100 PHE A N 1
ATOM 744 C CA . PHE A 1 100 ? -5.271 7.608 1.057 1.00 92.69 100 PHE A CA 1
ATOM 745 C C . PHE A 1 100 ? -6.680 7.058 0.855 1.00 92.69 100 PHE A C 1
ATOM 747 O O . PHE A 1 100 ? -7.622 7.404 1.578 1.00 92.69 100 PHE A O 1
ATOM 754 N N . ALA A 1 101 ? -6.811 6.147 -0.104 1.00 91.62 101 ALA A N 1
ATOM 755 C CA . ALA A 1 101 ? -7.989 5.311 -0.254 1.00 91.62 101 ALA A CA 1
ATOM 756 C C . ALA A 1 101 ? -7.803 4.034 0.575 1.00 91.62 101 ALA A C 1
ATOM 758 O O . ALA A 1 101 ? -6.867 3.269 0.359 1.00 91.62 101 ALA A O 1
ATOM 759 N N . LEU A 1 102 ? -8.694 3.783 1.536 1.00 93.25 102 LEU A N 1
ATOM 760 C CA . LEU A 1 102 ? -8.617 2.586 2.373 1.00 93.25 102 LEU A CA 1
ATOM 761 C C . LEU A 1 102 ? -8.879 1.325 1.518 1.00 93.25 102 LEU A C 1
ATOM 763 O O . LEU A 1 102 ? -10.007 1.189 1.025 1.00 93.25 102 LEU A O 1
ATOM 767 N N . PRO A 1 103 ? -7.928 0.371 1.394 1.00 93.25 103 PRO A N 1
ATOM 768 C CA . PRO A 1 103 ? -8.116 -0.859 0.611 1.00 93.25 103 PRO A CA 1
ATOM 769 C C . PRO A 1 103 ? -9.183 -1.764 1.216 1.00 93.25 103 PRO A C 1
ATOM 771 O O . PRO A 1 103 ? -9.570 -1.594 2.377 1.00 93.25 103 PRO A O 1
ATOM 774 N N . ARG A 1 104 ? -9.741 -2.720 0.460 1.00 91.94 104 ARG A N 1
ATOM 775 C CA . ARG A 1 104 ? -10.783 -3.619 1.000 1.00 91.94 104 ARG A CA 1
ATOM 776 C C . ARG A 1 104 ? -10.204 -4.448 2.145 1.00 91.94 104 ARG A C 1
ATOM 778 O O . ARG A 1 104 ? -9.012 -4.716 2.205 1.00 91.94 104 ARG A O 1
ATOM 785 N N . GLY A 1 105 ? -11.068 -4.873 3.068 1.00 93.00 105 GLY A N 1
ATOM 786 C CA . GLY A 1 105 ? -10.623 -5.661 4.222 1.00 93.00 105 GLY A CA 1
ATOM 787 C C . GLY A 1 105 ? -9.951 -6.982 3.832 1.00 93.00 105 GLY A C 1
ATOM 788 O O . GLY A 1 105 ? -9.116 -7.468 4.583 1.00 93.00 105 GLY A O 1
ATOM 789 N N . GLN A 1 106 ? -10.296 -7.542 2.666 1.00 92.81 106 GLN A N 1
ATOM 790 C CA . GLN A 1 106 ? -9.612 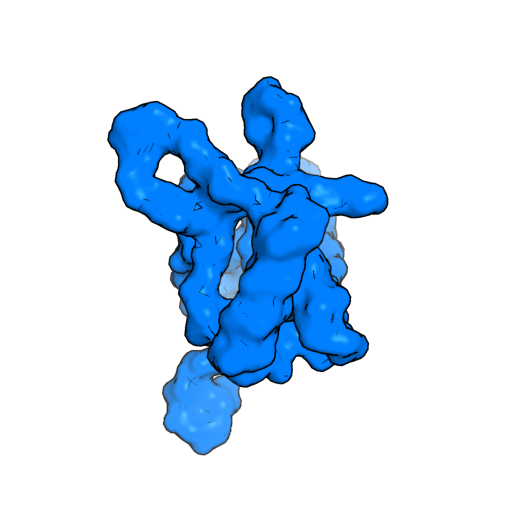-8.707 2.103 1.00 92.81 106 GLN A CA 1
ATOM 791 C C . GLN A 1 106 ? -8.170 -8.362 1.700 1.00 92.81 106 GLN A C 1
ATOM 793 O O . GLN A 1 106 ? -7.252 -9.009 2.182 1.00 92.81 106 GLN A O 1
ATOM 798 N N . ASP A 1 107 ? -7.972 -7.290 0.931 1.00 93.94 107 ASP A N 1
ATOM 799 C CA . ASP A 1 107 ? -6.639 -6.842 0.505 1.00 93.94 107 ASP A CA 1
ATOM 800 C C . ASP A 1 107 ? -5.743 -6.528 1.716 1.00 93.94 107 ASP A C 1
ATOM 802 O O . ASP A 1 107 ? -4.611 -6.992 1.803 1.00 93.94 107 ASP A O 1
ATOM 806 N N . ILE A 1 108 ? -6.272 -5.809 2.718 1.00 96.00 108 ILE A N 1
ATOM 807 C CA . ILE A 1 108 ? -5.529 -5.514 3.957 1.00 96.00 108 ILE A CA 1
ATOM 808 C C . ILE A 1 108 ? -5.143 -6.813 4.680 1.00 96.00 108 ILE A C 1
ATOM 810 O O . ILE A 1 108 ? -4.041 -6.904 5.220 1.00 96.00 108 ILE A O 1
ATOM 814 N N . SER A 1 109 ? -6.028 -7.813 4.695 1.00 95.94 109 SER A N 1
ATOM 815 C CA . SER A 1 109 ? -5.772 -9.119 5.314 1.00 95.94 109 SER A CA 1
ATOM 816 C C . SER A 1 109 ? -4.612 -9.837 4.638 1.00 95.94 109 SER A C 1
ATOM 818 O O . SER A 1 109 ? -3.672 -10.238 5.321 1.00 95.94 109 SER A O 1
ATOM 820 N N . GLU A 1 110 ? -4.625 -9.909 3.309 1.00 94.81 110 GLU A N 1
ATOM 821 C CA . GLU A 1 110 ? -3.568 -10.550 2.522 1.00 94.81 110 GLU A CA 1
ATOM 822 C C . GLU A 1 110 ? -2.217 -9.838 2.668 1.00 94.81 110 GLU A C 1
ATOM 824 O O . GLU A 1 110 ? -1.173 -10.490 2.747 1.00 94.81 110 GLU A O 1
ATOM 829 N N . ILE A 1 111 ? -2.224 -8.508 2.771 1.00 95.94 111 ILE A N 1
ATOM 830 C CA . ILE A 1 111 ? -1.007 -7.708 2.939 1.00 95.94 111 ILE A CA 1
ATOM 831 C C . ILE A 1 111 ? -0.434 -7.860 4.358 1.00 95.94 111 ILE A C 1
ATOM 833 O O . ILE A 1 111 ? 0.754 -8.133 4.521 1.00 95.94 111 ILE A O 1
ATOM 837 N N . THR A 1 112 ? -1.266 -7.705 5.393 1.00 97.06 112 THR A N 1
ATOM 838 C CA . THR A 1 112 ? -0.815 -7.558 6.798 1.00 97.06 112 THR A CA 1
ATOM 839 C C . THR A 1 112 ? -0.832 -8.844 7.625 1.00 97.06 112 THR A C 1
ATOM 841 O O . THR A 1 112 ? -0.371 -8.845 8.772 1.00 97.06 112 THR A O 1
ATOM 844 N N . ASP A 1 113 ? -1.355 -9.934 7.058 1.00 96.56 113 ASP A N 1
ATOM 845 C CA . ASP A 1 113 ? -1.572 -11.210 7.749 1.00 96.56 113 ASP A CA 1
ATOM 846 C C . ASP A 1 113 ? -2.443 -11.050 9.014 1.00 96.56 113 ASP A C 1
ATOM 848 O O . ASP A 1 113 ? -2.147 -11.540 10.104 1.00 96.56 113 ASP A O 1
ATOM 852 N N . LEU A 1 114 ? -3.516 -10.263 8.886 1.00 97.62 114 LEU A N 1
ATOM 853 C CA . LEU A 1 114 ? -4.497 -10.006 9.943 1.00 97.62 114 LEU A CA 1
ATOM 854 C C . LEU A 1 114 ? -5.875 -10.508 9.529 1.00 97.62 114 LEU A C 1
ATOM 856 O O . LEU A 1 114 ? -6.238 -10.488 8.357 1.00 97.62 114 LEU A O 1
ATOM 860 N N . THR A 1 115 ? -6.704 -10.887 10.500 1.00 97.31 115 THR A N 1
ATOM 861 C CA . THR A 1 115 ? -8.103 -11.241 10.230 1.00 97.31 115 THR A CA 1
ATOM 862 C C . THR A 1 115 ? -8.944 -9.997 9.921 1.00 97.31 115 THR A C 1
ATOM 864 O O . THR A 1 115 ? -8.676 -8.901 10.421 1.00 97.31 115 THR A O 1
ATOM 867 N N . LYS A 1 116 ? -10.029 -10.169 9.152 1.00 95.94 116 LYS A N 1
ATOM 868 C CA . LYS A 1 116 ? -10.993 -9.090 8.850 1.00 95.94 116 LYS A CA 1
ATOM 869 C C . LYS A 1 116 ? -11.552 -8.425 10.110 1.00 95.94 116 LYS A C 1
ATOM 871 O O . LYS A 1 116 ? -11.729 -7.209 10.132 1.00 95.94 116 LYS A O 1
ATOM 876 N N . GLU A 1 117 ? -11.808 -9.210 11.157 1.00 97.50 117 GLU A N 1
ATOM 877 C CA . GLU A 1 117 ? -12.291 -8.699 12.442 1.00 97.50 117 GLU A CA 1
ATOM 878 C C . GLU A 1 117 ? -11.253 -7.784 13.103 1.00 97.50 117 GLU A C 1
ATOM 880 O O . GLU A 1 117 ? -11.577 -6.655 13.479 1.00 97.50 117 GLU A O 1
ATOM 885 N N . THR A 1 118 ? -9.996 -8.232 13.182 1.00 98.06 118 THR A N 1
ATOM 886 C CA . THR A 1 118 ? -8.894 -7.442 13.743 1.00 98.06 118 THR A CA 1
ATOM 887 C C . THR A 1 118 ? -8.696 -6.150 12.957 1.00 98.06 118 THR A C 1
ATOM 889 O O . THR A 1 118 ? -8.593 -5.084 13.556 1.00 98.06 118 THR A O 1
ATOM 892 N N . ILE A 1 119 ? -8.732 -6.212 11.623 1.00 97.69 119 ILE A N 1
ATOM 893 C CA . ILE A 1 119 ? -8.637 -5.028 10.757 1.00 97.69 119 ILE A CA 1
ATOM 894 C C . ILE A 1 119 ? -9.777 -4.050 11.049 1.00 97.69 119 ILE A C 1
ATOM 896 O O . ILE A 1 119 ? -9.533 -2.866 11.274 1.00 97.69 119 ILE A O 1
ATOM 900 N N . SER A 1 120 ? -11.022 -4.532 11.092 1.00 96.00 120 SER A N 1
ATOM 901 C CA . SER A 1 120 ? -12.191 -3.691 11.368 1.00 96.00 120 SER A CA 1
ATOM 902 C C . SER A 1 120 ? -12.095 -3.009 12.736 1.00 96.00 120 SER A C 1
ATOM 904 O O . SER A 1 120 ? -12.386 -1.815 12.861 1.00 96.00 120 SER A O 1
ATOM 906 N N . ARG A 1 121 ? -11.651 -3.747 13.761 1.00 97.75 121 ARG A N 1
ATOM 907 C CA . ARG A 1 121 ? -11.447 -3.226 15.117 1.00 97.75 121 ARG A CA 1
ATOM 908 C C . ARG A 1 121 ? -10.365 -2.148 15.140 1.00 97.75 121 ARG A C 1
ATOM 910 O O . ARG A 1 121 ? -10.619 -1.056 15.641 1.00 97.75 121 ARG A O 1
ATOM 917 N N . THR A 1 122 ? -9.207 -2.416 14.541 1.00 97.88 122 THR A N 1
ATOM 918 C CA . THR A 1 122 ? -8.089 -1.469 14.453 1.00 97.88 122 THR A CA 1
ATOM 919 C C . THR A 1 122 ? -8.491 -0.181 13.735 1.00 97.88 122 THR A C 1
ATOM 921 O O . THR A 1 122 ? -8.290 0.906 14.266 1.00 97.88 122 THR A O 1
ATOM 924 N N . ILE A 1 123 ? -9.141 -0.280 12.571 1.00 96.62 123 ILE A N 1
ATOM 925 C CA . ILE A 1 123 ? -9.616 0.894 11.822 1.00 96.62 123 ILE A CA 1
ATOM 926 C C . ILE A 1 123 ? -10.650 1.695 12.625 1.00 96.62 123 ILE A C 1
ATOM 928 O O . ILE A 1 123 ? -10.653 2.923 12.564 1.00 96.62 123 ILE A O 1
ATOM 932 N N . SER A 1 124 ? -11.524 1.026 13.381 1.00 96.69 124 SER A N 1
ATOM 933 C CA . SER A 1 124 ? -12.511 1.702 14.234 1.00 96.69 124 SER A CA 1
ATOM 934 C C . SER A 1 124 ? -11.841 2.499 15.352 1.00 96.69 124 SER A C 1
ATOM 936 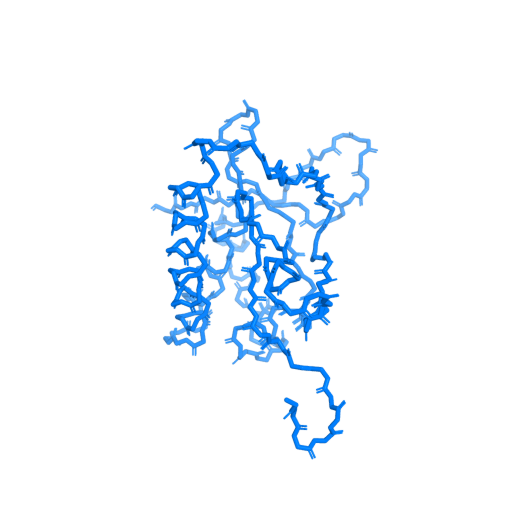O O . SER A 1 124 ? -12.200 3.656 15.554 1.00 96.69 124 SER A O 1
ATOM 938 N N . ILE A 1 125 ? -10.829 1.923 16.007 1.00 97.38 125 ILE A N 1
ATOM 939 C CA . ILE A 1 125 ? -10.031 2.611 17.032 1.00 97.38 125 ILE A CA 1
ATOM 940 C C . ILE A 1 125 ? -9.324 3.829 16.426 1.00 97.38 125 ILE A C 1
ATOM 942 O O . ILE A 1 125 ? -9.461 4.933 16.939 1.00 97.38 125 ILE A O 1
ATOM 946 N N . LEU A 1 126 ? -8.642 3.670 15.287 1.00 96.19 126 LEU A N 1
ATOM 947 C CA . LEU A 1 126 ? -7.945 4.778 14.624 1.00 96.19 126 LEU A CA 1
ATOM 948 C C . LEU A 1 126 ? -8.884 5.937 14.242 1.00 96.19 126 LEU A C 1
ATOM 950 O O . LEU A 1 126 ? -8.487 7.100 14.291 1.00 96.19 126 LEU A O 1
ATOM 954 N N . LYS A 1 127 ? -10.135 5.636 13.876 1.00 95.38 127 LYS A N 1
ATOM 955 C CA . LYS A 1 127 ? -11.164 6.654 13.618 1.00 95.38 127 LYS A CA 1
ATOM 956 C C . LYS A 1 127 ? -11.622 7.355 14.895 1.00 95.38 127 LYS A C 1
ATOM 958 O O . LYS A 1 127 ? -11.759 8.573 14.892 1.00 95.38 127 LYS A O 1
ATOM 963 N N . GLN A 1 128 ? -11.870 6.598 15.964 1.00 95.94 128 GLN A N 1
ATOM 964 C CA . GLN A 1 128 ? -12.288 7.140 17.264 1.00 95.94 128 GLN A CA 1
ATOM 965 C C . GLN A 1 128 ? -11.221 8.064 17.860 1.00 95.94 128 GLN A C 1
ATOM 967 O O . GLN A 1 128 ? -11.549 9.129 18.370 1.00 95.94 128 GLN A O 1
ATOM 972 N N . GLU A 1 129 ? -9.950 7.698 17.706 1.00 95.06 129 GLU A N 1
ATOM 973 C CA . GLU A 1 129 ? -8.789 8.477 18.150 1.00 95.06 129 GLU A CA 1
ATOM 974 C C . GLU A 1 129 ? -8.466 9.677 17.237 1.00 95.06 129 GLU A C 1
ATOM 976 O O . GLU A 1 129 ? -7.483 10.381 17.463 1.00 95.06 129 GLU A O 1
ATOM 981 N N . GLY A 1 130 ? -9.240 9.899 16.168 1.00 93.19 130 GLY A N 1
ATOM 982 C CA . GLY A 1 130 ? -9.040 11.008 15.229 1.00 93.19 130 GLY A CA 1
ATOM 983 C C . GLY A 1 130 ? -7.813 10.883 14.316 1.00 93.19 130 GLY A C 1
ATOM 984 O O . GLY A 1 130 ? -7.557 11.801 13.533 1.00 93.19 130 GLY A O 1
ATOM 985 N N . ILE A 1 131 ? -7.092 9.757 14.375 1.00 94.94 131 ILE A N 1
ATOM 986 C CA . ILE A 1 131 ? -5.934 9.439 13.519 1.00 94.94 131 ILE A CA 1
ATOM 987 C C . ILE A 1 131 ? -6.380 9.253 12.064 1.00 94.94 131 ILE A C 1
ATOM 989 O O . ILE A 1 131 ? -5.679 9.663 11.141 1.00 94.94 131 ILE A O 1
ATOM 993 N N . LEU A 1 132 ? -7.563 8.662 11.861 1.00 95.00 132 LEU A N 1
ATOM 994 C CA . LEU A 1 132 ? -8.213 8.547 10.557 1.00 95.00 132 LEU A CA 1
ATOM 995 C C . LEU A 1 132 ? -9.474 9.397 10.501 1.00 95.00 132 LEU A C 1
ATOM 997 O O . LEU A 1 132 ? -10.458 9.117 11.186 1.00 95.00 132 LEU A O 1
ATOM 1001 N N . ARG A 1 133 ? -9.485 10.384 9.608 1.00 94.25 133 ARG A N 1
ATOM 1002 C CA . ARG A 1 133 ? -10.653 11.234 9.353 1.00 94.25 133 ARG A CA 1
ATOM 1003 C C . ARG A 1 133 ? -11.137 11.023 7.934 1.00 94.25 133 ARG A C 1
ATOM 1005 O O . ARG A 1 133 ? -10.339 10.919 7.015 1.00 94.25 133 ARG A O 1
ATOM 1012 N N . LYS A 1 134 ? -12.447 10.916 7.729 1.00 91.19 134 LYS A N 1
ATOM 1013 C CA . LYS A 1 134 ? -12.988 10.739 6.377 1.00 91.19 134 LYS A CA 1
ATOM 1014 C C . LYS A 1 134 ? -12.737 12.012 5.564 1.00 91.19 134 LYS A C 1
ATOM 1016 O O . LYS A 1 134 ? -13.119 13.090 6.010 1.00 91.19 134 LYS A O 1
ATOM 1021 N N . LYS A 1 135 ? -12.144 11.881 4.377 1.00 87.31 135 LYS A N 1
ATOM 1022 C CA . LYS A 1 135 ? -12.011 12.991 3.432 1.00 87.31 135 LYS A CA 1
ATOM 1023 C C . LYS A 1 135 ? -13.340 13.165 2.706 1.00 87.31 135 LYS A C 1
ATOM 1025 O O . LYS A 1 135 ? -13.834 12.231 2.073 1.00 87.31 135 LYS A O 1
ATOM 1030 N N . VAL A 1 136 ? -13.946 14.340 2.835 1.00 79.50 136 VAL A N 1
ATOM 1031 C CA . VAL A 1 136 ? -15.165 14.693 2.102 1.00 79.50 136 VAL A CA 1
ATOM 1032 C C . VAL A 1 136 ? -14.733 15.399 0.827 1.00 79.50 136 VAL A C 1
ATOM 1034 O O . VAL A 1 136 ? -14.241 16.519 0.887 1.00 79.50 136 VAL A O 1
ATOM 1037 N N . ILE A 1 137 ? -14.896 14.735 -0.316 1.00 68.69 137 ILE A N 1
ATOM 1038 C CA . ILE A 1 137 ? -14.640 15.332 -1.629 1.00 68.69 137 ILE A CA 1
ATOM 1039 C C . ILE A 1 137 ? -15.999 15.738 -2.216 1.00 68.69 137 ILE A C 1
ATOM 1041 O O . ILE A 1 137 ? -16.833 14.859 -2.459 1.00 68.69 137 ILE A O 1
ATOM 1045 N N . PRO A 1 138 ? -16.279 17.041 -2.411 1.00 62.62 138 PRO A N 1
ATOM 1046 C CA . PRO A 1 138 ? -17.532 17.493 -3.008 1.00 62.62 138 PRO A CA 1
ATOM 1047 C C . PRO A 1 138 ? -17.744 16.862 -4.392 1.00 62.62 138 PRO A C 1
ATOM 1049 O O . PRO A 1 138 ? -16.864 16.913 -5.243 1.00 62.62 138 PRO A O 1
ATOM 1052 N N . GLY A 1 139 ? -18.908 16.250 -4.624 1.00 63.62 139 GLY A N 1
ATOM 1053 C CA . GLY A 1 139 ? -19.267 15.671 -5.927 1.00 63.62 139 GLY A CA 1
ATOM 1054 C C . GLY A 1 139 ? -18.682 14.286 -6.241 1.00 63.62 139 GLY A C 1
ATOM 1055 O O . GLY A 1 139 ? -19.085 13.693 -7.237 1.00 63.62 139 GLY A O 1
ATOM 1056 N N . GLN A 1 140 ? -17.812 13.721 -5.394 1.00 58.47 140 GLN A N 1
ATOM 1057 C CA . GLN A 1 140 ? -17.346 12.336 -5.527 1.00 58.47 140 GLN A CA 1
ATOM 1058 C C . GLN A 1 140 ? -17.927 11.443 -4.426 1.00 58.47 140 GLN A C 1
ATOM 1060 O O . GLN A 1 140 ? -17.694 11.636 -3.234 1.00 58.47 140 GLN A O 1
ATOM 1065 N N . SER A 1 141 ? -18.651 10.398 -4.830 1.00 51.28 141 SER A N 1
ATOM 1066 C CA . SER A 1 141 ? -19.214 9.391 -3.920 1.00 51.28 141 SER A CA 1
ATOM 1067 C C . SER A 1 141 ? -18.194 8.343 -3.460 1.00 51.28 141 SER A C 1
ATOM 1069 O O . SER A 1 141 ? -18.587 7.335 -2.883 1.00 51.28 141 SER A O 1
ATOM 1071 N N . ILE A 1 142 ? -16.889 8.520 -3.701 1.00 55.78 142 ILE A N 1
ATOM 1072 C CA . ILE A 1 142 ? -15.891 7.491 -3.379 1.00 55.78 142 ILE A CA 1
ATOM 1073 C C . ILE A 1 142 ? -15.719 7.420 -1.855 1.00 55.78 142 ILE A C 1
ATOM 1075 O O . ILE A 1 142 ? -15.004 8.188 -1.216 1.00 55.78 142 ILE A O 1
ATOM 1079 N N . HIS A 1 143 ? -16.446 6.485 -1.245 1.00 63.81 143 HIS A N 1
ATOM 1080 C CA . HIS A 1 143 ? -16.742 6.450 0.188 1.00 63.81 143 HIS A CA 1
ATOM 1081 C C . HIS A 1 143 ? -15.557 6.095 1.109 1.00 63.81 143 HIS A C 1
ATOM 1083 O O . HIS A 1 143 ? -15.769 5.922 2.315 1.00 63.81 143 HIS A O 1
ATOM 1089 N N . ARG A 1 144 ? -14.332 5.952 0.584 1.00 82.12 144 ARG A N 1
ATOM 1090 C CA . ARG A 1 144 ? -13.199 5.336 1.301 1.00 82.12 144 ARG A CA 1
ATOM 1091 C C . ARG A 1 144 ? -11.919 6.169 1.328 1.00 82.12 144 ARG A C 1
ATOM 1093 O O . ARG A 1 144 ? -10.890 5.625 1.710 1.00 82.12 144 ARG A O 1
ATOM 1100 N N . ASN A 1 145 ? -11.991 7.454 0.992 1.00 90.19 145 ASN A N 1
ATOM 1101 C CA . ASN A 1 145 ? -10.859 8.365 1.136 1.00 90.19 145 ASN A CA 1
ATOM 1102 C C . ASN A 1 145 ? -10.766 8.882 2.577 1.00 90.19 145 ASN A C 1
ATOM 1104 O O . ASN A 1 145 ? -11.767 9.308 3.165 1.00 90.19 145 ASN A O 1
ATOM 1108 N N . TYR A 1 146 ? -9.568 8.827 3.149 1.00 93.25 146 TYR A N 1
ATOM 1109 C CA . TYR A 1 146 ? -9.279 9.265 4.509 1.00 93.25 146 TYR A CA 1
ATOM 1110 C C . TYR A 1 146 ? -8.056 10.172 4.529 1.00 93.25 146 TYR A C 1
ATOM 1112 O O . TYR A 1 146 ? -7.135 9.998 3.738 1.00 93.25 146 TYR A O 1
ATOM 1120 N N . ILE A 1 147 ? -8.068 11.110 5.467 1.00 93.56 147 ILE A N 1
ATOM 1121 C CA . ILE A 1 147 ? -6.904 11.854 5.923 1.00 93.56 147 ILE A CA 1
ATOM 1122 C C . ILE A 1 147 ? -6.303 11.070 7.090 1.00 93.56 147 ILE A C 1
ATOM 1124 O O . ILE A 1 147 ? -7.015 10.685 8.026 1.00 93.56 147 ILE A O 1
ATOM 1128 N N . PHE A 1 148 ? -5.003 10.831 7.009 1.00 94.25 148 PHE A N 1
ATOM 1129 C CA . PHE A 1 148 ? -4.167 10.225 8.027 1.00 94.25 148 PHE A CA 1
ATOM 1130 C C . PHE A 1 148 ? -3.374 11.320 8.742 1.00 94.25 148 PHE A C 1
ATOM 1132 O O . PHE A 1 148 ? -2.817 12.218 8.117 1.00 94.25 148 PHE A O 1
ATOM 1139 N N . SER A 1 149 ? -3.340 11.272 10.068 1.00 89.69 149 SER A N 1
ATOM 1140 C CA . SER A 1 149 ? -2.483 12.142 10.871 1.00 89.69 149 SER A CA 1
ATOM 1141 C C . SER A 1 149 ? -1.478 11.280 11.618 1.00 89.69 149 SER A C 1
ATOM 1143 O O . SER A 1 149 ? -1.860 10.556 12.538 1.00 89.69 149 SER A O 1
ATOM 1145 N N . GLU A 1 150 ? -0.206 11.350 11.221 1.00 70.19 150 GLU A N 1
ATOM 1146 C CA . GLU A 1 150 ? 0.882 10.910 12.096 1.00 70.19 150 GLU A CA 1
ATOM 1147 C C . GLU A 1 150 ? 0.828 11.775 13.359 1.00 70.19 150 GLU A C 1
ATOM 1149 O O . GLU A 1 150 ? 0.716 12.999 13.269 1.00 70.19 150 GLU A O 1
ATOM 1154 N N . ARG A 1 151 ? 0.781 11.128 14.527 1.00 57.88 151 ARG A N 1
ATOM 1155 C CA . ARG A 1 151 ? 0.876 11.827 15.813 1.00 57.88 151 ARG A CA 1
ATOM 1156 C C . ARG A 1 151 ? 2.248 12.465 15.970 1.00 57.88 151 ARG A C 1
ATOM 1158 O O . ARG A 1 151 ? 3.233 11.811 15.563 1.00 57.88 151 ARG A O 1
#